Protein AF-A0A3D5A8V3-F1 (afdb_monomer_lite)

pLDDT: mean 86.39, std 5.91, range [70.56, 95.5]

Foldseek 3Di:
DVVVLVVVCVVVVDDDDPPVQWDKDWPDQDQQWTKIWTDHPNDIDIDTWGDDPVDIDD

Radius of gyration: 13.05 Å; chains: 1; bounding box: 31×18×35 Å

Structure (mmCIF, N/CA/C/O backbone):
data_AF-A0A3D5A8V3-F1
#
_entry.id   AF-A0A3D5A8V3-F1
#
loop_
_atom_site.group_PDB
_atom_site.id
_atom_site.type_symbol
_atom_site.label_atom_id
_atom_site.label_alt_id
_atom_site.label_comp_id
_atom_site.label_asym_id
_atom_site.label_entity_id
_atom_site.label_seq_id
_atom_site.pdbx_PDB_ins_code
_atom_site.Cartn_x
_atom_site.Cartn_y
_atom_site.Cartn_z
_atom_site.occupancy
_atom_site.B_iso_or_equiv
_atom_site.auth_seq_id
_atom_site.auth_comp_id
_atom_site.auth_asym_id
_atom_site.auth_atom_id
_atom_site.pdbx_PDB_model_num
ATOM 1 N N . LYS A 1 1 ? -0.229 0.985 1.943 1.00 81.38 1 LYS A N 1
ATOM 2 C CA . LYS A 1 1 ? -0.747 0.777 3.323 1.00 81.38 1 LYS A CA 1
ATOM 3 C C . LYS A 1 1 ? 0.069 1.547 4.361 1.00 81.38 1 LYS A C 1
ATOM 5 O O . LYS A 1 1 ? -0.515 2.387 5.030 1.00 81.38 1 LYS A O 1
ATOM 10 N N . GLU A 1 2 ? 1.391 1.362 4.427 1.00 83.50 2 GLU A N 1
ATOM 11 C CA . GLU A 1 2 ? 2.262 2.049 5.405 1.00 83.50 2 GLU A CA 1
ATOM 12 C C . GLU A 1 2 ? 2.158 3.580 5.404 1.00 83.50 2 GLU A C 1
ATOM 14 O O . GLU A 1 2 ? 2.069 4.192 6.465 1.00 83.50 2 GLU A O 1
ATOM 19 N N . ALA A 1 3 ? 2.106 4.218 4.229 1.00 85.44 3 ALA A N 1
ATOM 20 C CA . ALA A 1 3 ? 1.932 5.670 4.143 1.00 85.44 3 ALA A CA 1
ATOM 21 C C . ALA A 1 3 ? 0.601 6.136 4.766 1.00 85.44 3 ALA A C 1
ATOM 23 O O . ALA A 1 3 ? 0.591 7.043 5.595 1.00 85.44 3 ALA A O 1
ATOM 24 N N . ALA A 1 4 ? -0.508 5.462 4.441 1.00 85.75 4 ALA A N 1
ATOM 25 C CA . ALA A 1 4 ? -1.822 5.751 5.018 1.00 85.75 4 ALA A CA 1
ATOM 26 C C . ALA A 1 4 ? -1.841 5.527 6.542 1.00 85.75 4 ALA A C 1
ATOM 28 O O . ALA A 1 4 ? -2.368 6.355 7.281 1.00 85.75 4 ALA A O 1
ATOM 29 N N . TYR A 1 5 ? -1.195 4.460 7.026 1.00 86.25 5 TYR A N 1
ATOM 30 C CA . TYR A 1 5 ? -1.041 4.203 8.460 1.00 86.25 5 TYR A CA 1
ATOM 31 C C . TYR A 1 5 ? -0.252 5.315 9.169 1.00 86.25 5 TYR A C 1
ATOM 33 O O . TYR A 1 5 ? -0.667 5.802 10.220 1.00 86.25 5 TYR A O 1
ATOM 41 N N . LYS A 1 6 ? 0.860 5.771 8.579 1.00 88.06 6 LYS A N 1
ATOM 42 C CA . LYS A 1 6 ? 1.666 6.876 9.121 1.00 88.06 6 LYS A CA 1
ATOM 43 C C . LYS A 1 6 ? 0.876 8.183 9.184 1.00 88.06 6 LYS A C 1
ATOM 45 O O . LYS A 1 6 ? 0.965 8.885 10.192 1.00 88.06 6 LYS A O 1
ATOM 50 N N . ILE A 1 7 ? 0.090 8.495 8.151 1.00 87.06 7 ILE A N 1
ATOM 51 C CA . ILE A 1 7 ? -0.790 9.675 8.140 1.00 87.06 7 ILE A CA 1
ATOM 52 C C . ILE A 1 7 ? -1.818 9.576 9.270 1.00 87.06 7 ILE A C 1
ATOM 54 O O . ILE A 1 7 ? -1.946 10.509 10.065 1.00 87.06 7 ILE A O 1
ATOM 58 N N . LEU A 1 8 ? -2.479 8.426 9.403 1.00 84.69 8 LEU A N 1
ATOM 59 C CA . LEU A 1 8 ? -3.473 8.199 10.445 1.00 84.69 8 LEU A CA 1
ATOM 60 C C . LEU A 1 8 ? -2.883 8.321 11.854 1.00 84.69 8 LEU A C 1
ATOM 62 O O . LEU A 1 8 ? -3.461 8.990 12.710 1.00 84.69 8 LEU A O 1
ATOM 66 N N . ASN A 1 9 ? -1.730 7.700 12.106 1.00 87.06 9 ASN A N 1
ATOM 67 C CA . ASN A 1 9 ? -1.046 7.803 13.393 1.00 87.06 9 ASN A CA 1
ATOM 68 C C . ASN A 1 9 ? -0.662 9.264 13.682 1.00 87.06 9 ASN A C 1
ATOM 70 O O . ASN A 1 9 ? -0.853 9.760 14.789 1.00 87.06 9 ASN A O 1
ATOM 74 N N . ARG A 1 10 ? -0.200 10.015 12.672 1.00 87.06 10 ARG A N 1
ATOM 75 C CA . ARG A 1 10 ? 0.116 11.441 12.841 1.00 87.06 10 ARG A CA 1
ATOM 76 C C . ARG A 1 10 ? -1.108 12.269 13.249 1.00 87.06 10 ARG A C 1
ATOM 78 O O . ARG A 1 10 ? -0.938 13.174 14.071 1.00 87.06 10 ARG A O 1
ATOM 85 N N . GLN A 1 11 ? -2.281 11.966 12.690 1.00 86.25 11 GLN A N 1
ATOM 86 C CA . GLN A 1 11 ? -3.549 12.657 12.958 1.00 86.25 11 GLN A CA 1
ATOM 87 C C . GLN A 1 11 ? -4.157 12.271 14.310 1.00 86.25 11 GLN A C 1
ATOM 89 O O . GLN A 1 11 ? -4.513 13.138 15.098 1.00 86.25 11 GLN A O 1
ATOM 94 N N . THR A 1 12 ? -4.255 10.974 14.593 1.00 86.31 12 THR A N 1
ATOM 95 C CA . THR A 1 12 ? -4.946 10.451 15.784 1.00 86.31 12 THR A CA 1
ATOM 96 C C . THR A 1 12 ? -4.044 10.339 17.010 1.00 86.31 12 THR A C 1
ATOM 98 O O . THR A 1 12 ? -4.551 10.195 18.118 1.00 86.31 12 THR A O 1
ATOM 101 N N . LYS A 1 13 ? -2.716 10.379 16.818 1.00 86.88 13 LYS A N 1
ATOM 102 C CA . LYS A 1 13 ? -1.676 10.103 17.829 1.00 86.88 13 LYS A CA 1
ATOM 103 C C . LYS A 1 13 ? -1.753 8.704 18.446 1.00 86.88 13 LYS A C 1
ATOM 105 O O . LYS A 1 13 ? -1.086 8.438 19.444 1.00 86.88 13 LYS A O 1
ATOM 110 N N . LYS A 1 14 ? -2.536 7.802 17.852 1.00 81.88 14 LYS A N 1
ATOM 111 C CA . LYS A 1 14 ? -2.718 6.430 18.323 1.00 81.88 14 LYS A CA 1
ATOM 112 C C . LYS A 1 14 ? -1.925 5.462 17.453 1.00 81.88 14 LYS A C 1
ATOM 114 O O . LYS A 1 14 ? -2.029 5.469 16.227 1.00 81.88 14 LYS A O 1
ATOM 119 N N . ARG A 1 15 ? -1.160 4.591 18.112 1.00 82.06 15 ARG A N 1
ATOM 120 C CA . ARG A 1 15 ? -0.543 3.411 17.499 1.00 82.06 15 ARG A CA 1
ATOM 121 C C . ARG A 1 15 ? -1.441 2.213 17.768 1.00 82.06 15 ARG A C 1
ATOM 123 O O . ARG A 1 15 ? -1.366 1.614 18.833 1.00 82.06 15 ARG A O 1
ATOM 130 N N . GLU A 1 16 ? -2.297 1.896 16.809 1.00 79.38 16 GLU A N 1
ATOM 131 C CA . GLU A 1 16 ? -3.175 0.728 16.867 1.00 79.38 16 GLU A CA 1
ATOM 132 C C . GLU A 1 16 ? -2.802 -0.269 15.768 1.00 79.38 16 GLU A C 1
ATOM 134 O O . GLU A 1 16 ? -2.498 0.114 14.637 1.00 79.38 16 GLU A O 1
ATOM 139 N N . PHE A 1 17 ? -2.865 -1.563 16.076 1.00 77.44 17 PHE A N 1
ATOM 140 C CA . PHE A 1 17 ? -2.738 -2.611 15.069 1.00 77.44 17 PHE A CA 1
ATOM 141 C C . PHE A 1 17 ? -4.054 -2.731 14.289 1.00 77.44 17 PHE A C 1
ATOM 143 O O . PHE A 1 17 ? -5.034 -3.286 14.779 1.00 77.44 17 PHE A O 1
ATOM 150 N N . ILE A 1 18 ? -4.095 -2.172 13.076 1.00 78.69 18 ILE A N 1
ATOM 151 C CA . ILE A 1 18 ? -5.325 -2.050 12.267 1.00 78.69 18 ILE A CA 1
ATOM 152 C C . ILE A 1 18 ? -5.236 -2.635 10.840 1.00 78.69 18 ILE A C 1
ATOM 154 O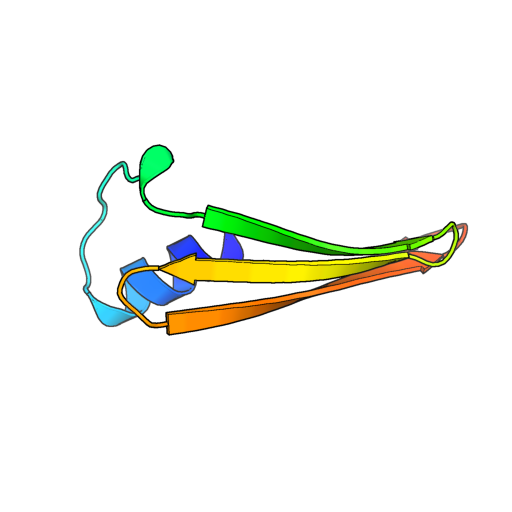 O . ILE A 1 18 ? -5.848 -2.083 9.920 1.00 78.69 18 ILE A O 1
ATOM 158 N N . PRO A 1 19 ? -4.523 -3.749 10.591 1.00 70.56 19 PRO A N 1
ATOM 159 C CA . PRO A 1 19 ? -4.293 -4.237 9.227 1.00 70.56 19 PRO A CA 1
ATOM 160 C C . PRO A 1 19 ? -5.582 -4.605 8.476 1.00 70.56 19 PRO A C 1
ATOM 162 O O . PRO A 1 19 ? -5.632 -4.453 7.257 1.00 70.56 19 PRO A O 1
ATOM 165 N N . GLN A 1 20 ? -6.628 -5.037 9.190 1.00 72.44 20 GLN A N 1
ATOM 166 C CA . GLN A 1 20 ? -7.928 -5.392 8.607 1.00 72.44 20 GLN A CA 1
ATOM 167 C C . GLN A 1 20 ? -8.827 -4.178 8.321 1.00 72.44 20 GLN A C 1
ATOM 169 O O . GLN A 1 20 ? -9.771 -4.291 7.548 1.00 72.44 20 GLN A O 1
ATOM 174 N N . LYS A 1 21 ? -8.536 -3.005 8.904 1.00 81.44 21 LYS A N 1
ATOM 175 C CA . LYS A 1 21 ? -9.332 -1.781 8.692 1.00 81.44 21 LYS A CA 1
ATOM 176 C C . LYS A 1 21 ? -8.880 -0.978 7.465 1.00 81.44 21 LYS A C 1
ATOM 178 O O . LYS A 1 21 ? -9.586 -0.066 7.045 1.00 81.44 21 LYS A O 1
ATOM 183 N N . LEU A 1 22 ? -7.703 -1.286 6.912 1.00 84.75 22 LEU A N 1
ATOM 184 C CA . LEU A 1 22 ? -7.154 -0.646 5.715 1.00 84.75 22 LEU A CA 1
ATOM 185 C C . LEU A 1 22 ? -7.527 -1.461 4.473 1.00 84.75 22 LEU A C 1
ATOM 187 O O . LEU A 1 22 ? -6.836 -2.421 4.115 1.00 84.75 22 LEU A O 1
ATOM 191 N N . LEU A 1 23 ? -8.601 -1.059 3.798 1.00 89.88 23 LEU A N 1
ATOM 192 C CA . LEU A 1 23 ? -9.017 -1.680 2.541 1.00 89.88 23 LEU A CA 1
ATOM 193 C C . LEU A 1 23 ? -8.196 -1.105 1.389 1.00 89.88 23 LEU A C 1
ATOM 195 O O . LEU A 1 23 ? -7.968 0.102 1.326 1.00 89.88 23 LEU A O 1
ATOM 199 N N . CYS A 1 24 ? -7.743 -1.954 0.472 1.00 90.56 24 CYS A N 1
ATOM 200 C CA . CYS A 1 24 ? -6.944 -1.525 -0.672 1.00 90.56 24 CYS A CA 1
ATOM 201 C C . CYS A 1 24 ? -7.625 -1.876 -1.981 1.00 90.56 24 CYS A C 1
ATOM 203 O O . CYS A 1 24 ? -8.177 -2.963 -2.128 1.00 90.56 24 CYS A O 1
ATOM 205 N N . LYS A 1 25 ? -7.518 -0.961 -2.941 1.00 93.25 25 LYS A N 1
ATOM 206 C CA . LYS A 1 25 ? -7.973 -1.157 -4.311 1.00 93.25 25 LYS A CA 1
ATOM 207 C C . LYS A 1 25 ? -6.851 -0.772 -5.262 1.00 93.25 25 LYS A C 1
ATOM 209 O O . LYS A 1 25 ? -6.376 0.359 -5.217 1.00 93.25 25 LYS A O 1
ATOM 214 N N . MET A 1 26 ? -6.444 -1.699 -6.120 1.00 93.50 26 MET A N 1
ATOM 215 C CA . MET A 1 26 ? -5.592 -1.374 -7.263 1.00 93.50 26 MET A CA 1
ATOM 216 C C . MET A 1 26 ? -6.466 -0.749 -8.345 1.00 93.50 26 MET A C 1
ATOM 218 O O . MET A 1 26 ? -7.537 -1.274 -8.650 1.00 93.50 26 MET A O 1
ATOM 222 N N . LEU A 1 27 ? -6.039 0.391 -8.878 1.00 93.44 27 LEU A N 1
ATOM 223 C CA . LEU A 1 27 ? -6.739 1.070 -9.967 1.00 93.44 27 LEU A CA 1
ATOM 224 C C . LEU A 1 27 ? -6.090 0.741 -11.305 1.00 93.44 27 LEU A C 1
ATOM 226 O O . LEU A 1 27 ? -6.784 0.399 -12.255 1.00 93.44 27 LEU A O 1
ATOM 230 N N . THR A 1 28 ? -4.761 0.802 -11.364 1.00 92.94 28 THR A N 1
ATOM 231 C CA . THR A 1 28 ? -3.988 0.414 -12.543 1.00 92.94 28 THR A CA 1
ATOM 232 C C . THR A 1 28 ? -2.734 -0.335 -12.120 1.00 92.94 28 THR A C 1
ATOM 234 O O . THR A 1 28 ? -2.145 -0.043 -11.078 1.00 92.94 28 THR A O 1
ATOM 237 N N . CYS A 1 29 ? -2.324 -1.304 -12.931 1.00 93.50 29 CYS A N 1
ATOM 238 C CA . CYS A 1 29 ? -1.064 -2.018 -12.785 1.00 93.50 29 CYS A CA 1
ATOM 239 C C . CYS A 1 29 ? -0.509 -2.271 -14.187 1.00 93.50 29 CYS A C 1
ATOM 241 O O . CYS A 1 29 ? -1.236 -2.758 -15.050 1.00 93.50 29 CYS A O 1
ATOM 243 N N . SER A 1 30 ? 0.736 -1.876 -14.422 1.00 90.75 30 SER A N 1
ATOM 244 C CA . SER A 1 30 ? 1.429 -2.006 -15.704 1.00 90.75 30 SER A CA 1
ATOM 245 C C . SER A 1 30 ? 2.931 -2.126 -15.474 1.00 90.75 30 SER A C 1
ATOM 247 O O . SER A 1 30 ? 3.418 -1.816 -14.385 1.00 90.75 30 SER A O 1
ATOM 249 N N . ASP A 1 31 ? 3.669 -2.455 -16.527 1.00 87.44 31 ASP A N 1
ATOM 250 C CA . ASP A 1 31 ? 5.130 -2.592 -16.477 1.00 87.44 31 ASP A CA 1
ATOM 251 C C . ASP A 1 31 ? 5.840 -1.277 -16.109 1.00 87.44 31 ASP A C 1
ATOM 253 O O . ASP A 1 31 ? 6.937 -1.286 -15.567 1.00 87.44 31 ASP A O 1
ATOM 257 N N . LYS A 1 32 ? 5.186 -0.128 -16.333 1.00 87.88 32 LYS A N 1
ATOM 258 C CA . LYS A 1 32 ? 5.708 1.214 -16.003 1.00 87.88 32 LYS A CA 1
ATOM 259 C C . LYS A 1 32 ? 5.354 1.676 -14.587 1.00 87.88 32 LYS A C 1
ATOM 261 O O . LYS A 1 32 ? 5.727 2.773 -14.167 1.00 87.88 32 LYS A O 1
ATOM 266 N N . GLY A 1 33 ? 4.579 0.879 -13.855 1.00 90.88 33 GLY A N 1
ATOM 267 C CA . GLY A 1 33 ? 4.124 1.205 -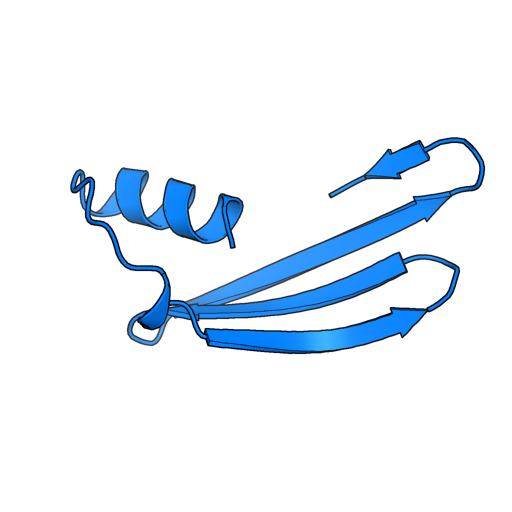12.512 1.00 90.88 33 GLY A CA 1
ATOM 268 C C . GLY A 1 33 ? 2.639 0.986 -12.282 1.00 90.88 33 GLY A C 1
ATOM 269 O O . GLY A 1 33 ? 1.917 0.400 -13.093 1.00 90.88 33 GLY A O 1
ATOM 270 N N . ALA A 1 34 ? 2.184 1.462 -11.129 1.00 94.12 34 ALA A N 1
ATOM 271 C CA . ALA A 1 34 ? 0.867 1.152 -10.605 1.00 94.12 34 ALA A CA 1
ATOM 272 C C . ALA A 1 34 ? 0.241 2.335 -9.868 1.00 94.12 34 ALA A C 1
ATOM 274 O O . ALA A 1 34 ? 0.925 3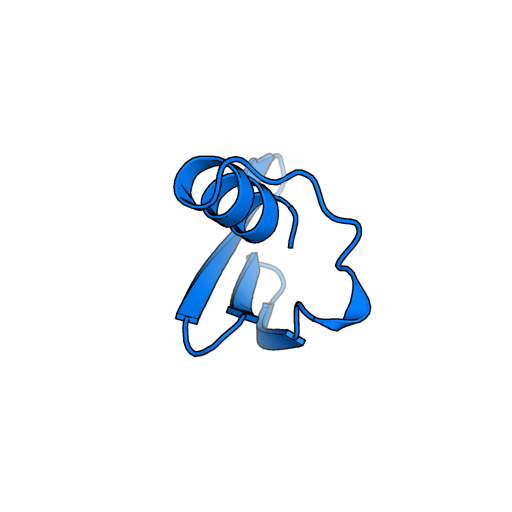.190 -9.303 1.00 94.12 34 ALA A O 1
ATOM 275 N N . THR A 1 35 ? -1.088 2.363 -9.836 1.00 94.62 35 THR A N 1
ATOM 276 C CA . THR A 1 35 ? -1.850 3.292 -9.002 1.00 94.62 35 THR A CA 1
ATOM 277 C C . THR A 1 35 ? -2.880 2.544 -8.175 1.00 94.62 35 THR A C 1
ATOM 279 O O . THR A 1 35 ? -3.388 1.488 -8.562 1.00 94.62 35 THR A O 1
ATOM 282 N N . GLY A 1 36 ? -3.200 3.091 -7.008 1.00 94.56 36 GLY A N 1
ATOM 283 C CA . GLY A 1 36 ? -4.116 2.453 -6.079 1.00 94.56 36 GLY A CA 1
ATOM 284 C C . GLY A 1 36 ? -4.708 3.418 -5.072 1.00 94.56 36 GLY A C 1
ATOM 285 O O . GLY A 1 36 ? -4.375 4.603 -5.020 1.00 94.56 36 GLY A O 1
ATOM 286 N N . GLN A 1 37 ? -5.619 2.884 -4.274 1.00 95.50 37 GLN A N 1
ATOM 287 C CA . GLN A 1 37 ? -6.299 3.582 -3.200 1.00 95.50 37 GLN A CA 1
ATOM 288 C C . GLN A 1 37 ? -6.265 2.750 -1.922 1.00 95.50 37 GLN A C 1
ATOM 290 O O . GLN A 1 37 ? -6.381 1.522 -1.949 1.00 95.50 37 GLN A O 1
ATOM 295 N N . VAL A 1 38 ? -6.141 3.438 -0.793 1.00 92.19 38 VAL A N 1
ATOM 296 C CA . VAL A 1 38 ? -6.309 2.884 0.549 1.00 92.19 38 VAL A CA 1
ATOM 297 C C . VAL A 1 38 ? -7.482 3.592 1.210 1.00 92.19 38 VAL A C 1
ATOM 299 O O . VAL A 1 38 ? -7.477 4.815 1.321 1.00 92.19 38 VAL A O 1
ATOM 302 N N . PHE A 1 39 ? -8.470 2.828 1.659 1.00 90.75 39 PHE A N 1
ATOM 303 C CA . PHE A 1 39 ? -9.660 3.333 2.332 1.00 90.75 39 PHE A CA 1
ATOM 304 C C . PHE A 1 39 ? -9.546 3.095 3.834 1.00 90.75 39 PHE A C 1
ATOM 306 O O . PHE A 1 39 ? -9.184 1.998 4.269 1.00 90.75 39 PHE A O 1
ATOM 313 N N . TYR A 1 40 ? -9.872 4.118 4.622 1.00 86.50 40 TYR A N 1
ATOM 314 C CA . TYR A 1 40 ? -9.914 4.024 6.079 1.00 86.50 40 TYR A CA 1
ATOM 315 C C . TYR A 1 40 ? -10.880 5.041 6.685 1.00 86.50 40 TYR A C 1
ATOM 317 O O . TYR A 1 40 ? -10.681 6.245 6.526 1.00 86.50 40 TYR A O 1
ATOM 325 N N . MET A 1 41 ? -11.889 4.567 7.425 1.00 83.00 41 MET A N 1
ATOM 326 C CA . MET A 1 41 ? -12.866 5.414 8.134 1.00 83.00 41 MET A CA 1
ATOM 327 C C . MET A 1 41 ? -13.409 6.571 7.269 1.00 83.00 41 MET A C 1
ATOM 329 O O . MET A 1 41 ? -13.398 7.723 7.687 1.00 83.00 41 MET A O 1
ATOM 333 N N . GLY A 1 42 ? -13.810 6.273 6.028 1.00 83.62 42 GLY A N 1
ATOM 334 C CA . GLY A 1 42 ? -14.332 7.268 5.079 1.00 83.62 42 GLY A CA 1
ATOM 335 C C . GLY A 1 42 ? -13.276 8.098 4.336 1.00 83.62 42 GLY A C 1
ATOM 336 O O . GLY A 1 42 ? -13.619 8.790 3.385 1.00 83.62 42 GLY A O 1
ATOM 337 N N . ASN A 1 43 ? -11.994 7.996 4.699 1.00 85.75 43 ASN A N 1
ATOM 338 C CA . ASN A 1 43 ? -10.899 8.648 3.981 1.00 85.75 43 ASN A CA 1
ATOM 339 C C . ASN A 1 43 ? -10.373 7.767 2.847 1.00 85.75 43 ASN A C 1
ATOM 341 O O . ASN A 1 43 ? -10.296 6.542 2.987 1.00 85.75 43 ASN A O 1
ATOM 345 N N . ILE A 1 44 ? -9.949 8.411 1.758 1.00 92.19 44 ILE A N 1
ATOM 346 C CA . ILE A 1 44 ? -9.335 7.770 0.594 1.00 92.19 44 ILE A CA 1
ATOM 347 C C . ILE A 1 44 ? -7.927 8.334 0.419 1.00 92.19 44 ILE A C 1
ATOM 349 O O . ILE A 1 44 ? -7.745 9.534 0.228 1.00 92.19 44 ILE A O 1
ATOM 353 N N . TYR A 1 45 ? -6.928 7.460 0.462 1.00 90.75 45 TYR A N 1
ATOM 354 C CA . TYR A 1 45 ? -5.531 7.805 0.218 1.00 90.75 45 TYR A CA 1
ATOM 355 C C . TYR A 1 45 ? -5.095 7.228 -1.119 1.00 90.75 45 TYR A C 1
ATOM 357 O O . TYR A 1 45 ? -5.185 6.020 -1.327 1.00 90.75 45 TYR A O 1
ATOM 365 N N . HIS A 1 46 ? -4.595 8.076 -2.009 1.00 92.19 46 HIS A N 1
ATOM 366 C CA . HIS A 1 46 ? -4.114 7.657 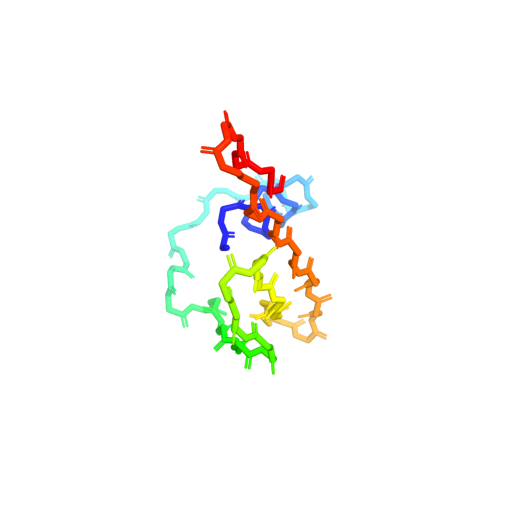-3.320 1.00 92.19 46 HIS A CA 1
ATOM 367 C C . HIS A 1 46 ? -2.637 7.268 -3.251 1.00 92.19 46 HIS A C 1
ATOM 369 O O . HIS A 1 46 ? -1.839 7.933 -2.593 1.00 92.19 46 HIS A O 1
ATOM 375 N N . THR A 1 47 ? -2.276 6.192 -3.940 1.00 92.31 47 THR A N 1
ATOM 376 C CA . THR A 1 47 ? -0.897 5.711 -4.052 1.00 92.31 47 THR A CA 1
ATOM 377 C C . THR A 1 47 ? -0.495 5.657 -5.515 1.00 92.31 47 THR A C 1
ATOM 379 O O . THR A 1 47 ? -1.286 5.222 -6.357 1.00 92.31 47 THR A O 1
ATOM 382 N N . ARG A 1 48 ? 0.742 6.054 -5.810 1.00 92.00 48 ARG A N 1
ATOM 383 C CA . ARG A 1 48 ? 1.330 5.978 -7.145 1.00 92.00 48 ARG A CA 1
ATOM 384 C C . ARG A 1 48 ? 2.727 5.395 -7.034 1.00 92.00 48 ARG A C 1
ATOM 386 O O . ARG A 1 48 ? 3.529 5.877 -6.249 1.00 92.00 48 ARG A O 1
ATOM 393 N N . THR A 1 49 ? 3.004 4.408 -7.865 1.00 91.06 49 THR A N 1
ATOM 394 C CA . THR A 1 49 ? 4.314 3.787 -8.001 1.00 91.06 49 THR A CA 1
ATOM 395 C C . THR A 1 49 ? 4.763 3.943 -9.439 1.00 91.06 49 THR A C 1
ATOM 397 O O . THR A 1 49 ? 3.981 3.692 -10.357 1.00 91.06 49 THR A O 1
ATOM 400 N N . ILE A 1 50 ? 6.006 4.364 -9.630 1.00 90.50 50 ILE A N 1
ATOM 401 C CA . ILE A 1 50 ? 6.656 4.433 -10.938 1.00 90.50 50 ILE A CA 1
ATOM 402 C C . ILE A 1 50 ? 7.745 3.367 -10.939 1.00 90.50 50 ILE A C 1
ATOM 404 O O . ILE A 1 50 ? 8.580 3.344 -10.032 1.00 90.50 50 ILE A O 1
ATOM 408 N N . LEU A 1 51 ? 7.688 2.483 -11.931 1.00 86.62 51 LEU A N 1
ATOM 409 C CA . LEU A 1 51 ? 8.710 1.478 -12.191 1.00 86.62 51 LEU A CA 1
ATOM 410 C C . LEU A 1 51 ? 9.516 1.964 -13.394 1.00 86.62 51 LEU A C 1
ATOM 412 O O . LEU A 1 51 ? 8.972 2.117 -14.488 1.00 86.62 51 LEU A O 1
ATOM 416 N N . ALA A 1 5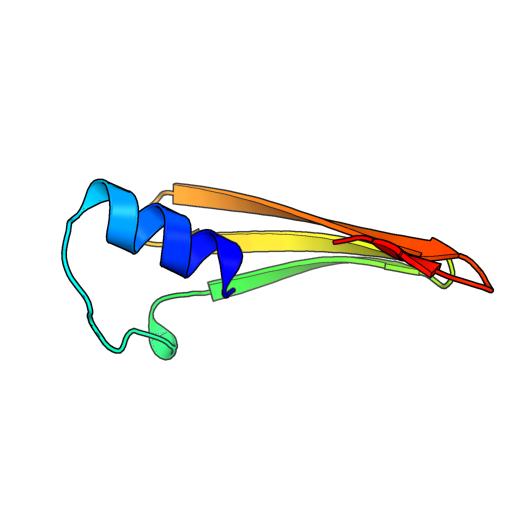2 ? 10.782 2.272 -13.154 1.00 83.50 52 ALA A N 1
ATOM 417 C CA . ALA A 1 52 ? 11.792 2.491 -14.176 1.00 83.50 52 ALA A CA 1
ATOM 418 C C . ALA A 1 52 ? 12.842 1.381 -14.057 1.00 83.50 52 ALA A C 1
ATOM 420 O O . ALA A 1 52 ? 13.005 0.818 -12.973 1.00 83.50 52 ALA A O 1
ATOM 421 N N . ASP A 1 53 ? 13.553 1.096 -15.147 1.00 79.88 53 ASP A N 1
ATOM 422 C CA . ASP A 1 53 ? 14.484 -0.041 -15.234 1.00 79.88 53 ASP A CA 1
ATOM 423 C C . ASP A 1 53 ? 15.522 -0.057 -14.095 1.00 79.88 53 ASP A C 1
ATOM 425 O O . ASP A 1 53 ? 15.835 -1.118 -13.560 1.00 79.88 53 ASP A O 1
ATOM 429 N N . ASP A 1 54 ? 15.948 1.125 -13.636 1.00 83.00 54 ASP A N 1
ATOM 430 C CA . ASP A 1 54 ? 16.957 1.277 -12.582 1.00 83.00 54 ASP A CA 1
ATOM 431 C C . ASP A 1 54 ? 16.391 1.795 -11.244 1.00 83.00 54 ASP A C 1
ATOM 433 O O . ASP A 1 54 ? 17.143 2.003 -10.286 1.00 83.00 54 ASP A O 1
ATOM 437 N N . PHE A 1 55 ? 15.082 2.074 -11.150 1.00 76.56 55 PHE A N 1
ATOM 438 C CA . PHE A 1 55 ? 14.525 2.767 -9.983 1.00 76.56 55 PHE A CA 1
ATOM 439 C C . PHE A 1 55 ? 13.035 2.508 -9.730 1.00 76.56 55 PHE A C 1
ATOM 441 O O . PHE A 1 55 ? 12.188 2.636 -10.614 1.00 76.56 55 PHE A O 1
ATOM 448 N N . ILE A 1 56 ? 12.703 2.248 -8.462 1.00 78.69 56 ILE A N 1
ATOM 449 C CA . ILE A 1 56 ? 11.323 2.169 -7.971 1.00 78.69 56 ILE A CA 1
ATOM 450 C C . ILE A 1 56 ? 11.046 3.396 -7.098 1.00 78.69 56 ILE A C 1
ATOM 452 O O . ILE A 1 56 ? 11.662 3.563 -6.045 1.00 78.69 56 ILE A O 1
ATOM 456 N N . HIS A 1 57 ? 10.085 4.229 -7.506 1.00 77.88 57 HIS A N 1
ATOM 457 C CA . HIS A 1 57 ? 9.604 5.368 -6.716 1.00 77.88 57 HIS A CA 1
ATOM 458 C C . HIS A 1 57 ? 8.176 5.122 -6.221 1.00 77.88 57 HIS A C 1
ATOM 460 O O . HIS A 1 57 ? 7.313 4.726 -7.010 1.00 77.88 57 HIS A O 1
ATOM 466 N N . THR A 1 58 ? 7.904 5.419 -4.946 1.00 74.69 58 THR A N 1
ATOM 467 C CA . THR A 1 58 ? 6.603 5.193 -4.278 1.00 74.69 58 THR A CA 1
ATOM 468 C C . THR A 1 58 ? 6.179 6.365 -3.416 1.00 74.69 58 THR A C 1
ATOM 470 O O . THR A 1 58 ? 7.075 6.990 -2.812 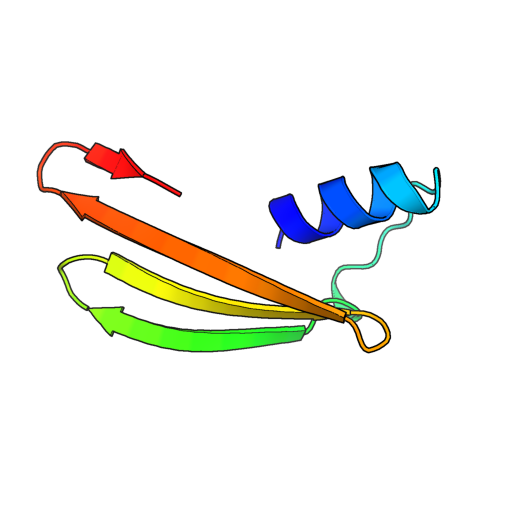1.00 74.69 58 THR A O 1
#

Sequence (58 aa):
KEAAYKILNRQTKKREFIPQKLLCKMLTCSDKGATGQVFYMGNIYHTRTILADDFIHT

Secondary structure (DSSP, 8-state):
-HHHHHHHHHHH------TTT-EEEEEEEETTEEEEEEEETTEEEEEEEEEETTEEE-